Protein AF-A0A920QWG7-F1 (afdb_monomer)

Sequence (81 aa):
MEGMVGSLNVSVAAALILYEAQRQRREAGLYDVCRLPREEFEATLFEWAYPEVAKRCRKRGIGYPLLKDDGSLSENPLQVD

Secondary structure (DSSP, 8-state):
--SS-S---HHHHHHHHHHHHHHHHHHTTTTSS--S-HHHHHHHHHHHH-HHHHHHHHHHTPPPPPBPTTS-BSS-TT---

Structure (mmCIF, N/CA/C/O backbone):
data_AF-A0A920QWG7-F1
#
_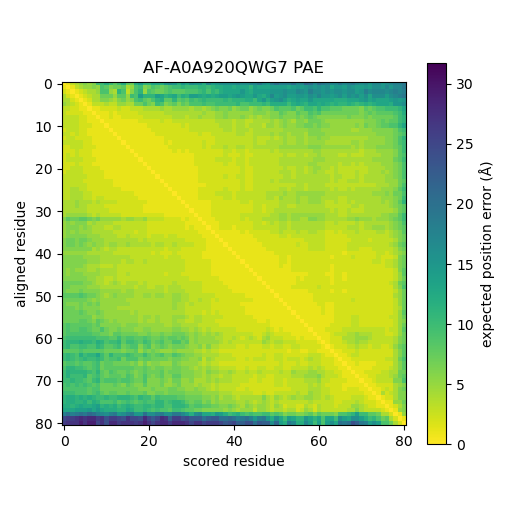entry.id   AF-A0A920QWG7-F1
#
loop_
_atom_site.group_PDB
_atom_site.id
_atom_site.type_symbol
_atom_site.label_atom_id
_atom_site.label_alt_id
_atom_site.label_comp_id
_atom_site.label_asym_id
_atom_site.label_entity_id
_atom_site.label_seq_id
_atom_site.pdbx_PDB_ins_code
_atom_site.Cartn_x
_atom_site.Cartn_y
_atom_site.Cartn_z
_atom_site.occupancy
_atom_site.B_iso_or_equiv
_atom_site.auth_seq_id
_atom_site.auth_comp_id
_atom_site.auth_asym_id
_atom_site.auth_atom_id
_atom_site.pdbx_PDB_model_num
ATOM 1 N N . MET A 1 1 ? 24.376 0.494 -19.508 1.00 81.50 1 MET A N 1
ATOM 2 C CA . MET A 1 1 ? 24.541 1.945 -19.266 1.00 81.50 1 MET A CA 1
ATOM 3 C C . MET A 1 1 ? 25.352 2.428 -20.432 1.00 81.50 1 MET A C 1
ATOM 5 O O . MET A 1 1 ? 26.477 1.979 -20.573 1.00 81.50 1 MET A O 1
ATOM 9 N N . GLU A 1 2 ? 24.773 3.277 -21.269 1.00 83.38 2 GLU A N 1
ATOM 10 C CA . GLU A 1 2 ? 25.361 3.598 -22.578 1.00 83.38 2 GLU A CA 1
ATOM 11 C C . GLU A 1 2 ? 26.171 4.908 -22.570 1.00 83.38 2 GLU A C 1
ATOM 13 O O . GLU A 1 2 ? 26.552 5.411 -23.619 1.00 83.38 2 GLU A O 1
ATOM 18 N N . GLY A 1 3 ? 26.412 5.497 -21.392 1.00 90.94 3 GLY A N 1
ATOM 19 C CA . GLY A 1 3 ? 27.124 6.768 -21.231 1.00 90.94 3 GLY A CA 1
ATOM 20 C C . GLY A 1 3 ? 28.358 6.659 -20.334 1.00 90.94 3 GLY A C 1
ATOM 21 O O . GLY A 1 3 ? 28.697 5.591 -19.839 1.00 90.94 3 GLY A O 1
ATOM 22 N N . MET A 1 4 ? 29.005 7.798 -20.075 1.00 89.69 4 MET A N 1
ATOM 23 C CA . MET A 1 4 ? 30.244 7.879 -19.279 1.00 89.69 4 MET A CA 1
ATOM 24 C C . MET A 1 4 ? 30.055 7.645 -17.767 1.00 89.69 4 MET A C 1
ATOM 26 O O . MET A 1 4 ? 31.030 7.622 -17.021 1.00 89.69 4 MET A O 1
ATOM 30 N N . VAL A 1 5 ? 28.814 7.516 -17.292 1.00 86.88 5 VAL A N 1
ATOM 31 C CA . VAL A 1 5 ? 28.504 7.371 -15.864 1.00 86.88 5 VAL A CA 1
ATOM 32 C C . VAL A 1 5 ? 28.430 5.886 -15.498 1.00 86.88 5 VAL A C 1
ATOM 34 O O . VAL A 1 5 ? 27.767 5.117 -16.186 1.00 86.88 5 VAL A O 1
ATOM 37 N N . GLY A 1 6 ? 29.091 5.488 -14.405 1.00 91.88 6 GLY A N 1
ATOM 38 C CA . GLY A 1 6 ? 29.147 4.091 -13.946 1.00 91.88 6 GLY A CA 1
ATOM 39 C C . GLY A 1 6 ? 28.006 3.652 -13.017 1.00 91.88 6 GLY A C 1
ATOM 40 O O . GLY A 1 6 ? 27.858 2.459 -12.757 1.00 91.88 6 GLY A O 1
ATOM 41 N N . SER A 1 7 ? 27.205 4.586 -12.495 1.00 93.94 7 SER A N 1
ATOM 42 C CA . SER A 1 7 ? 26.075 4.295 -11.604 1.00 93.94 7 SER A CA 1
ATOM 43 C C . SER A 1 7 ? 24.981 5.369 -11.669 1.00 93.94 7 SER A C 1
ATOM 45 O O . SER A 1 7 ? 25.218 6.511 -12.059 1.00 93.94 7 SER A O 1
ATOM 47 N N . LEU A 1 8 ? 23.759 4.998 -11.284 1.00 93.69 8 LEU A N 1
ATOM 48 C CA . LEU A 1 8 ? 22.663 5.941 -11.065 1.00 93.69 8 LEU A CA 1
ATOM 49 C C . LEU A 1 8 ? 22.606 6.316 -9.584 1.00 93.69 8 LEU A C 1
ATOM 51 O O . LEU A 1 8 ? 23.041 5.554 -8.718 1.00 93.69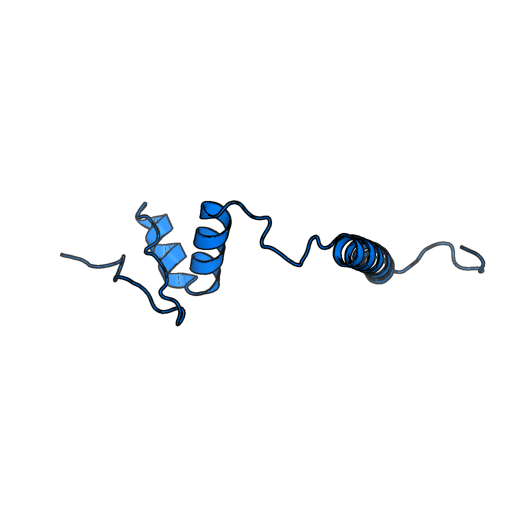 8 LEU A O 1
ATOM 55 N N . ASN A 1 9 ? 21.992 7.460 -9.281 1.00 96.62 9 ASN A N 1
ATOM 56 C CA . ASN A 1 9 ? 21.569 7.749 -7.917 1.00 96.62 9 ASN A CA 1
ATOM 57 C C . ASN A 1 9 ? 20.639 6.626 -7.418 1.00 96.62 9 ASN A C 1
ATOM 59 O O . ASN A 1 9 ? 19.745 6.188 -8.144 1.00 96.62 9 ASN A O 1
ATOM 63 N N . VAL A 1 10 ? 20.844 6.172 -6.179 1.00 97.44 10 VAL A N 1
ATOM 64 C CA . VAL A 1 10 ? 20.129 5.011 -5.631 1.00 97.44 10 VAL A CA 1
ATOM 65 C C . VAL A 1 10 ? 18.608 5.187 -5.628 1.00 97.44 10 VAL A C 1
ATOM 67 O O . VAL A 1 10 ? 17.895 4.237 -5.942 1.00 97.44 10 VAL A O 1
ATOM 70 N N . SER A 1 11 ? 18.092 6.392 -5.355 1.00 98.19 11 SER A N 1
ATOM 71 C CA . SER A 1 11 ? 16.645 6.634 -5.375 1.00 98.19 11 SER A CA 1
ATOM 72 C C . SER A 1 11 ? 16.090 6.621 -6.798 1.00 98.19 11 SER A C 1
ATOM 74 O O . SER A 1 11 ? 14.993 6.116 -7.018 1.00 98.19 11 SER A O 1
ATOM 76 N N . VAL A 1 12 ? 16.869 7.091 -7.778 1.00 97.75 12 VAL A N 1
ATOM 77 C CA . VAL A 1 12 ? 16.506 7.045 -9.202 1.00 97.75 12 VAL A CA 1
ATOM 78 C C . VAL A 1 12 ? 16.484 5.603 -9.701 1.00 97.75 12 VAL A C 1
ATOM 80 O O . VAL A 1 12 ? 15.521 5.196 -10.344 1.00 97.75 12 VAL A O 1
ATOM 83 N N . ALA A 1 13 ? 17.504 4.809 -9.366 1.00 97.75 13 ALA A N 1
ATOM 84 C CA . ALA A 1 13 ? 17.540 3.390 -9.708 1.00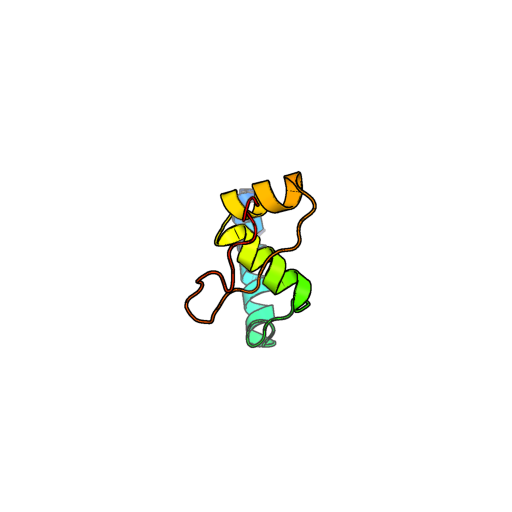 97.75 13 ALA A CA 1
ATOM 85 C C . ALA A 1 13 ? 16.345 2.638 -9.097 1.00 97.75 13 ALA A C 1
ATOM 87 O O . ALA A 1 13 ? 15.654 1.907 -9.805 1.00 97.75 13 ALA A O 1
ATOM 88 N N . ALA A 1 14 ? 16.059 2.865 -7.809 1.00 98.44 14 ALA A N 1
ATOM 89 C CA . ALA A 1 14 ? 14.919 2.258 -7.128 1.00 98.44 14 ALA A CA 1
ATOM 90 C C . ALA A 1 14 ? 13.584 2.674 -7.761 1.00 98.44 14 ALA A C 1
ATOM 92 O O . ALA A 1 14 ? 12.743 1.816 -8.021 1.00 98.44 14 ALA A O 1
ATOM 93 N N . ALA A 1 15 ? 13.401 3.964 -8.062 1.00 98.50 15 ALA A N 1
ATOM 94 C CA . ALA A 1 15 ? 12.197 4.460 -8.717 1.00 98.50 15 ALA A CA 1
ATOM 95 C C . ALA A 1 15 ? 11.988 3.788 -10.080 1.00 98.50 15 ALA A C 1
ATOM 97 O O . ALA A 1 15 ? 10.916 3.243 -10.318 1.00 98.50 15 ALA A O 1
ATOM 98 N N . LEU A 1 16 ? 13.008 3.755 -10.946 1.00 98.06 16 LEU A N 1
ATOM 99 C CA . LEU A 1 16 ? 12.910 3.131 -12.271 1.00 98.06 16 LEU A CA 1
ATOM 100 C C . LEU A 1 16 ? 12.492 1.657 -12.185 1.00 98.06 16 LEU A C 1
ATOM 102 O O . LEU A 1 16 ? 11.579 1.233 -12.892 1.00 98.06 16 LEU A O 1
ATOM 106 N N . ILE A 1 17 ? 13.117 0.893 -11.284 1.00 98.56 17 ILE A N 1
ATOM 107 C CA . ILE A 1 17 ? 12.799 -0.527 -11.081 1.00 98.56 17 ILE A CA 1
ATOM 108 C C . ILE A 1 17 ? 11.360 -0.696 -10.570 1.00 98.56 17 ILE A C 1
ATOM 110 O O . ILE A 1 17 ? 10.612 -1.527 -11.087 1.00 98.56 17 ILE A O 1
ATOM 114 N N . LEU A 1 18 ? 10.951 0.092 -9.571 1.00 98.75 18 LEU A N 1
ATOM 115 C CA . LEU A 1 18 ? 9.618 -0.010 -8.974 1.00 98.75 18 LEU A CA 1
ATOM 116 C C . LEU A 1 18 ? 8.506 0.436 -9.932 1.00 98.75 18 LEU A C 1
ATOM 118 O O . LEU A 1 18 ? 7.445 -0.185 -9.935 1.00 98.75 18 LEU A O 1
ATOM 122 N N . TYR A 1 19 ? 8.735 1.455 -10.763 1.00 98.62 19 TYR A N 1
ATOM 123 C CA . TYR A 1 19 ? 7.762 1.899 -11.765 1.00 98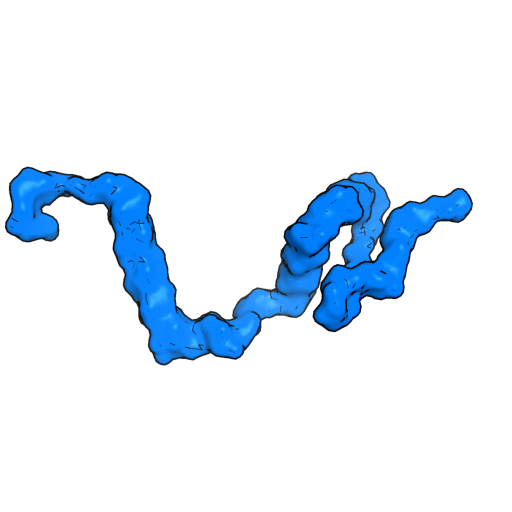.62 19 TYR A CA 1
ATOM 124 C C . TYR A 1 19 ? 7.565 0.869 -12.878 1.00 98.62 19 TYR A C 1
ATOM 126 O O . TYR A 1 19 ? 6.428 0.624 -13.278 1.00 98.62 19 TYR A O 1
ATOM 134 N N . GLU A 1 20 ? 8.628 0.211 -13.343 1.00 98.75 20 GLU A N 1
ATOM 135 C CA . GLU A 1 20 ? 8.479 -0.861 -14.332 1.00 98.75 20 GLU A CA 1
ATOM 136 C C . GLU A 1 20 ? 7.759 -2.077 -13.731 1.00 98.75 20 GLU A C 1
ATOM 138 O O . GLU A 1 20 ? 6.836 -2.619 -14.341 1.00 98.75 20 GLU A O 1
ATOM 143 N N . ALA A 1 21 ? 8.083 -2.452 -12.488 1.00 98.75 21 ALA A N 1
ATOM 144 C CA . ALA A 1 21 ? 7.335 -3.486 -11.776 1.00 98.75 21 ALA A CA 1
ATOM 145 C C . ALA A 1 21 ? 5.854 -3.101 -11.607 1.00 98.75 21 ALA A C 1
ATOM 147 O O . ALA A 1 21 ? 4.971 -3.932 -11.810 1.00 98.75 21 ALA A O 1
ATOM 148 N N . GLN A 1 22 ? 5.555 -1.843 -11.271 1.00 98.69 22 GLN A N 1
ATOM 149 C CA . GLN A 1 22 ? 4.184 -1.342 -11.186 1.00 98.69 22 GLN A CA 1
ATOM 150 C C . GLN A 1 22 ? 3.463 -1.446 -12.538 1.00 98.69 22 GLN A C 1
ATOM 152 O O . GLN A 1 22 ? 2.320 -1.907 -12.569 1.00 98.69 22 GLN A O 1
ATOM 157 N N . ARG A 1 23 ? 4.111 -1.054 -13.645 1.00 98.75 23 ARG A N 1
ATOM 158 C CA . ARG A 1 23 ? 3.547 -1.146 -15.002 1.00 98.75 23 ARG A CA 1
ATOM 159 C C . ARG A 1 23 ? 3.164 -2.586 -15.337 1.00 98.75 23 ARG A C 1
ATOM 161 O O . ARG A 1 23 ? 2.007 -2.837 -15.660 1.00 98.75 23 ARG A O 1
ATOM 168 N N . GLN A 1 24 ? 4.090 -3.530 -15.157 1.00 98.81 24 GLN A N 1
ATOM 169 C CA . GLN A 1 24 ? 3.851 -4.958 -15.403 1.00 98.81 24 GLN A CA 1
ATOM 170 C C . GLN A 1 24 ? 2.710 -5.509 -14.538 1.00 98.81 24 GLN A C 1
ATOM 172 O O . GLN A 1 24 ? 1.838 -6.226 -15.023 1.00 98.81 24 GLN A O 1
ATOM 177 N N . ARG A 1 25 ? 2.673 -5.146 -13.248 1.00 98.62 25 ARG A N 1
ATOM 178 C CA . ARG A 1 25 ? 1.603 -5.569 -12.331 1.00 98.62 25 ARG A CA 1
ATOM 179 C C . ARG A 1 25 ? 0.241 -5.005 -12.725 1.00 98.62 25 ARG A C 1
ATOM 181 O O . ARG A 1 25 ? -0.755 -5.703 -12.569 1.00 98.62 25 ARG A O 1
ATOM 188 N N . ARG A 1 26 ? 0.193 -3.765 -13.219 1.00 98.44 26 ARG A N 1
ATOM 189 C CA . ARG A 1 26 ? -1.037 -3.142 -13.722 1.00 98.44 26 ARG A CA 1
ATOM 190 C C . ARG A 1 26 ? -1.525 -3.824 -14.996 1.00 98.44 26 ARG A C 1
ATOM 192 O O . ARG A 1 26 ? -2.701 -4.138 -15.074 1.00 98.44 26 ARG A O 1
ATOM 199 N N . GLU A 1 27 ? -0.637 -4.099 -15.948 1.00 98.56 27 GLU A N 1
ATOM 200 C CA . GLU A 1 27 ? -0.983 -4.824 -17.182 1.00 98.56 27 GLU A CA 1
ATOM 201 C C . GLU A 1 27 ? -1.484 -6.248 -16.901 1.00 98.56 27 GLU A C 1
ATOM 203 O O . GLU A 1 27 ? -2.368 -6.740 -17.593 1.00 98.56 27 GLU A O 1
ATOM 208 N N . ALA A 1 28 ? -0.978 -6.884 -15.843 1.00 98.50 28 ALA A N 1
ATOM 209 C CA . ALA A 1 28 ? -1.449 -8.182 -15.367 1.00 98.50 28 ALA A CA 1
ATOM 210 C C . ALA A 1 28 ? -2.703 -8.116 -14.462 1.00 98.50 28 ALA A C 1
ATOM 212 O O . ALA A 1 28 ? -3.078 -9.136 -13.885 1.00 98.50 28 ALA A O 1
ATOM 213 N N . GLY A 1 29 ? -3.319 -6.941 -14.274 1.00 98.25 29 GLY A N 1
ATOM 214 C CA . GLY A 1 29 ? -4.524 -6.764 -13.450 1.00 98.25 29 GLY A CA 1
ATOM 215 C C . GLY A 1 29 ? -4.317 -6.971 -11.943 1.00 98.25 29 GLY A C 1
ATOM 216 O O . GLY A 1 29 ? -5.269 -7.103 -11.178 1.00 98.25 29 GLY A O 1
ATOM 217 N N . LEU A 1 30 ? -3.070 -6.988 -11.455 1.00 98.38 30 LEU A N 1
ATOM 218 C CA . LEU A 1 30 ? -2.774 -7.286 -10.044 1.00 98.38 30 LEU A CA 1
ATOM 219 C C . LEU A 1 30 ? -3.170 -6.167 -9.067 1.00 98.38 30 LEU A C 1
ATOM 221 O O . LEU A 1 30 ? -3.009 -6.349 -7.859 1.00 98.38 30 LEU A O 1
ATOM 225 N N . TYR A 1 31 ? -3.637 -5.026 -9.575 1.00 97.69 31 TYR A N 1
ATOM 226 C CA . TYR A 1 31 ? -4.195 -3.924 -8.787 1.00 97.69 31 TYR A CA 1
ATOM 227 C C . TYR A 1 31 ? -5.726 -3.846 -8.858 1.00 97.69 31 TYR A C 1
ATOM 229 O O . TYR A 1 31 ? -6.305 -3.032 -8.145 1.00 97.69 31 TYR A O 1
ATOM 237 N N . ASP A 1 32 ? -6.377 -4.671 -9.682 1.00 97.94 32 ASP A N 1
ATOM 238 C CA . ASP A 1 32 ? -7.827 -4.592 -9.903 1.00 97.94 32 ASP A CA 1
ATOM 239 C C . ASP A 1 32 ? -8.619 -5.121 -8.700 1.00 97.94 32 ASP A C 1
ATOM 241 O O . ASP A 1 32 ? -9.753 -4.714 -8.457 1.00 97.94 32 ASP A O 1
ATOM 245 N N . VAL A 1 33 ? -8.006 -6.015 -7.918 1.00 96.94 33 VAL A N 1
ATOM 246 C CA . VAL A 1 33 ? -8.578 -6.586 -6.696 1.00 96.94 33 VAL A CA 1
ATOM 247 C C . VAL A 1 33 ? -7.575 -6.532 -5.550 1.00 96.94 33 VAL A C 1
ATOM 249 O O . VAL A 1 33 ? -6.362 -6.624 -5.755 1.00 96.94 33 VAL A O 1
ATOM 252 N N . CYS A 1 34 ? -8.076 -6.409 -4.317 1.00 96.12 34 CYS A N 1
ATOM 253 C CA . CYS A 1 34 ? -7.234 -6.529 -3.131 1.00 96.12 34 CYS A CA 1
ATOM 254 C C . CYS A 1 34 ? -6.624 -7.936 -3.071 1.00 96.12 34 CYS A C 1
ATOM 256 O O . CYS A 1 34 ? -7.325 -8.937 -3.200 1.00 96.12 34 CYS A O 1
ATOM 258 N N . ARG A 1 35 ? -5.305 -7.999 -2.875 1.00 96.69 35 ARG A N 1
ATOM 259 C CA . ARG A 1 35 ? -4.537 -9.252 -2.804 1.00 96.69 35 ARG A CA 1
ATOM 260 C C . ARG A 1 35 ? -4.047 -9.583 -1.395 1.00 96.69 35 ARG A C 1
ATOM 262 O O . ARG A 1 35 ? -3.316 -10.555 -1.230 1.00 96.69 35 ARG A O 1
ATOM 269 N N . LEU A 1 36 ? -4.406 -8.765 -0.409 1.00 97.19 36 LEU A N 1
ATOM 270 C CA . LEU A 1 36 ? -4.119 -9.039 0.994 1.00 97.19 36 LEU A CA 1
ATOM 271 C C . LEU A 1 36 ? -5.186 -9.989 1.556 1.00 97.19 36 LEU A C 1
ATOM 273 O O . LEU A 1 36 ? -6.360 -9.857 1.194 1.00 97.19 36 LEU A O 1
ATOM 277 N N . PRO A 1 37 ? -4.819 -10.918 2.455 1.00 97.69 37 PRO A N 1
ATOM 278 C CA . PRO A 1 37 ? -5.786 -11.602 3.301 1.00 97.69 37 PRO A CA 1
ATOM 279 C C . PRO A 1 37 ? -6.695 -10.586 3.998 1.00 97.69 37 PRO A C 1
ATOM 281 O O . PRO A 1 37 ? -6.240 -9.521 4.420 1.00 97.69 37 PRO A O 1
ATOM 284 N N . ARG A 1 38 ? -7.985 -10.909 4.132 1.00 94.75 38 ARG A N 1
ATOM 285 C CA . ARG A 1 38 ? -8.975 -9.969 4.676 1.00 94.75 38 ARG A CA 1
ATOM 286 C C . ARG A 1 38 ? -8.603 -9.473 6.076 1.00 94.75 38 ARG A C 1
ATOM 288 O O . ARG A 1 38 ? -8.692 -8.277 6.319 1.00 94.75 38 ARG A O 1
ATOM 295 N N . GLU A 1 39 ? -8.135 -10.371 6.938 1.00 94.56 39 GLU A N 1
ATOM 296 C CA . GLU A 1 39 ? -7.695 -10.057 8.302 1.00 94.56 39 GLU A CA 1
ATOM 297 C C . GLU A 1 39 ? -6.512 -9.074 8.318 1.00 94.56 39 GLU A C 1
ATOM 299 O O . GLU A 1 39 ? -6.538 -8.087 9.048 1.00 94.56 39 GLU A O 1
ATOM 304 N N . GLU A 1 40 ? -5.505 -9.284 7.460 1.00 96.31 40 GLU A N 1
ATOM 305 C CA . GLU A 1 40 ? -4.353 -8.378 7.342 1.00 96.31 40 GLU A CA 1
ATOM 306 C C . GLU A 1 40 ? -4.784 -7.000 6.825 1.00 96.31 40 GLU A C 1
ATOM 308 O O . GLU A 1 40 ? -4.344 -5.971 7.344 1.00 96.31 40 GLU A O 1
ATOM 313 N N . PHE A 1 41 ? -5.677 -6.973 5.831 1.00 95.69 41 PHE A N 1
ATOM 314 C CA . PHE A 1 41 ? -6.234 -5.734 5.298 1.00 95.69 41 PHE A CA 1
ATOM 315 C C . PHE A 1 41 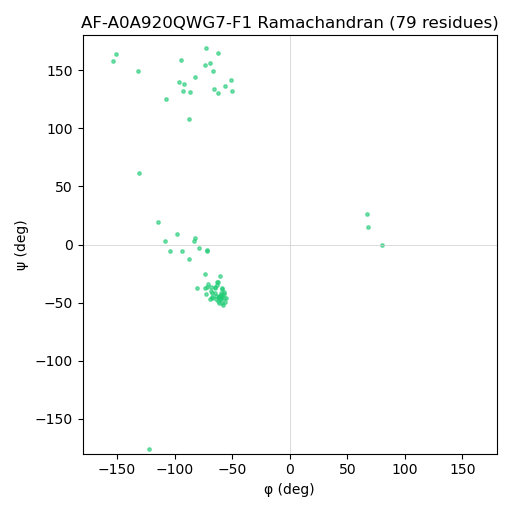? -7.006 -4.955 6.368 1.00 95.69 41 PHE A C 1
ATOM 317 O O . PHE A 1 41 ? -6.760 -3.764 6.542 1.00 95.69 41 PHE A O 1
ATOM 324 N N . GLU A 1 42 ? -7.919 -5.608 7.092 1.00 94.75 42 GLU A N 1
ATOM 325 C CA . GLU A 1 42 ? -8.733 -4.975 8.136 1.00 94.75 42 GLU A CA 1
ATOM 326 C C . GLU A 1 42 ? -7.876 -4.471 9.297 1.00 94.75 42 GLU A C 1
ATOM 328 O O . GLU A 1 42 ? -8.045 -3.329 9.728 1.00 94.75 42 GLU A O 1
ATOM 333 N N . ALA A 1 43 ? -6.915 -5.276 9.759 1.00 95.12 43 ALA A N 1
ATOM 334 C CA . ALA A 1 43 ? -6.004 -4.871 10.820 1.00 95.12 43 ALA A CA 1
ATOM 335 C C . ALA A 1 43 ? -5.153 -3.668 10.395 1.00 95.12 43 ALA A C 1
ATOM 337 O O . ALA A 1 43 ? -5.099 -2.669 11.110 1.00 95.12 43 ALA A O 1
ATOM 338 N N . THR A 1 44 ? -4.549 -3.713 9.203 1.00 95.94 44 THR A N 1
ATOM 339 C CA . THR A 1 44 ? -3.744 -2.599 8.672 1.00 95.94 44 THR A CA 1
ATOM 340 C C . THR A 1 44 ? -4.580 -1.333 8.502 1.00 95.94 44 THR A C 1
ATOM 342 O O . THR A 1 44 ? -4.155 -0.251 8.907 1.00 95.94 44 THR A O 1
ATOM 345 N N . LEU A 1 45 ? -5.789 -1.461 7.944 1.00 95.94 45 LEU A N 1
ATOM 346 C CA . LEU A 1 45 ? -6.710 -0.343 7.761 1.00 95.94 45 LEU A CA 1
ATOM 347 C C . LEU A 1 45 ? -7.069 0.302 9.105 1.00 95.94 45 LEU A C 1
ATOM 349 O O . LEU A 1 45 ? -7.010 1.526 9.226 1.00 95.94 45 LEU A O 1
ATOM 353 N N . PHE A 1 46 ? -7.383 -0.506 10.120 1.00 96.62 46 PHE A N 1
ATOM 354 C CA . PHE A 1 46 ? -7.665 -0.022 11.469 1.00 96.62 46 PHE A CA 1
ATOM 355 C C . PHE A 1 46 ? -6.467 0.715 12.078 1.00 96.62 46 PHE A C 1
ATOM 357 O O . PHE A 1 46 ? -6.615 1.817 12.608 1.00 96.62 46 PHE A O 1
ATOM 364 N N . GLU A 1 47 ? -5.268 0.139 11.975 1.00 96.62 47 GLU A N 1
ATOM 365 C CA . GLU A 1 47 ? -4.046 0.736 12.519 1.00 96.62 47 GLU A CA 1
ATOM 366 C C . GLU A 1 47 ? -3.686 2.071 11.867 1.00 96.62 47 GLU A C 1
ATOM 368 O O . GLU A 1 47 ? -3.174 2.964 12.545 1.00 96.62 47 GLU A O 1
ATOM 373 N N . TRP A 1 48 ? -3.955 2.224 10.571 1.00 96.25 48 TRP A N 1
ATOM 374 C CA . TRP A 1 48 ? -3.681 3.462 9.844 1.00 96.25 48 TRP A CA 1
ATOM 375 C C . TRP A 1 48 ? -4.759 4.522 10.066 1.00 96.25 48 TRP A C 1
ATOM 377 O O . TRP A 1 48 ? -4.427 5.701 10.187 1.00 96.25 48 TRP A O 1
ATOM 387 N N . ALA A 1 49 ? -6.031 4.123 10.153 1.00 95.94 49 ALA A N 1
ATOM 388 C CA . ALA A 1 49 ? -7.142 5.040 10.397 1.00 95.94 49 ALA A CA 1
ATOM 389 C C . ALA A 1 49 ? -7.184 5.538 11.854 1.00 95.94 49 ALA A C 1
ATOM 391 O O . ALA A 1 49 ? -7.465 6.712 1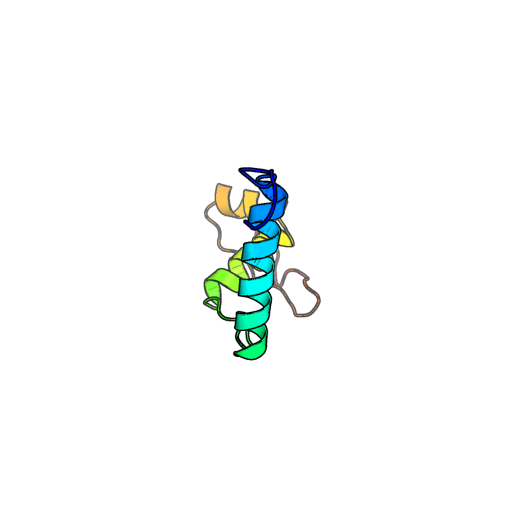2.101 1.00 95.94 49 ALA A O 1
ATOM 392 N N . TYR A 1 50 ? -6.866 4.669 12.822 1.00 96.50 50 TYR A N 1
ATOM 393 C CA . TYR A 1 50 ? -6.951 4.949 14.259 1.00 96.50 50 TYR A CA 1
ATOM 394 C C . TYR A 1 50 ? -5.673 4.556 15.026 1.00 96.50 50 TYR A C 1
ATOM 396 O O . TYR A 1 50 ? -5.733 3.753 15.966 1.00 96.50 50 TYR A O 1
ATOM 404 N N . PRO A 1 51 ? -4.507 5.153 14.716 1.00 96.75 51 PRO A N 1
ATOM 405 C CA . PRO A 1 51 ? -3.214 4.724 15.261 1.00 96.75 51 PRO A CA 1
ATOM 406 C C . PRO A 1 51 ? -3.144 4.774 16.795 1.00 96.75 51 PRO A C 1
ATOM 408 O O . PRO A 1 51 ? -2.591 3.873 17.432 1.00 96.75 51 PRO A O 1
ATOM 411 N N . GLU A 1 52 ? -3.751 5.789 17.417 1.00 96.25 52 GLU A N 1
ATOM 412 C CA . GLU A 1 52 ? -3.778 5.925 18.879 1.00 96.25 52 GLU A CA 1
ATOM 413 C C . GLU A 1 52 ? -4.692 4.895 19.557 1.00 96.25 52 GLU A C 1
ATOM 415 O O . GLU A 1 52 ? -4.356 4.379 20.627 1.00 96.25 52 GLU A O 1
ATOM 420 N N . VAL A 1 53 ? -5.829 4.557 18.938 1.00 95.50 53 VAL A N 1
ATOM 421 C CA . VAL A 1 53 ? -6.735 3.516 19.453 1.00 95.50 53 VAL A CA 1
ATOM 422 C C . VAL A 1 53 ? -6.067 2.154 19.306 1.00 95.50 53 VAL A C 1
ATOM 424 O O . VAL A 1 53 ? -5.973 1.427 20.293 1.00 95.50 53 VAL A O 1
ATOM 427 N N . ALA A 1 54 ? -5.491 1.856 18.138 1.00 96.25 54 ALA A N 1
ATOM 428 C CA . ALA A 1 54 ? -4.742 0.628 17.886 1.00 96.25 54 ALA A CA 1
ATOM 429 C C . ALA A 1 54 ? -3.599 0.426 18.886 1.00 96.25 54 ALA A C 1
ATOM 431 O O . ALA A 1 54 ? -3.467 -0.641 19.486 1.00 96.25 54 ALA A O 1
ATOM 432 N N . LYS A 1 55 ? -2.811 1.474 19.162 1.00 96.94 55 LYS A N 1
ATOM 433 C CA . LYS A 1 55 ? -1.748 1.428 20.176 1.00 96.94 55 LYS A CA 1
ATOM 434 C C . LYS A 1 55 ? -2.280 1.043 21.560 1.00 96.94 55 LYS A C 1
ATOM 436 O O . LYS A 1 55 ? -1.632 0.270 22.269 1.00 96.94 55 LYS A O 1
ATOM 441 N N . ARG A 1 56 ? -3.446 1.562 21.956 1.00 96.19 56 ARG A N 1
ATOM 442 C CA . ARG A 1 56 ? -4.089 1.232 23.240 1.00 96.19 56 ARG A CA 1
ATOM 443 C C . ARG A 1 56 ? -4.670 -0.181 23.244 1.00 96.19 56 ARG A C 1
ATOM 445 O O . ARG A 1 56 ? -4.456 -0.886 24.227 1.00 96.19 56 ARG A O 1
ATOM 452 N N . CYS A 1 57 ? -5.324 -0.607 22.164 1.00 94.88 57 CYS A N 1
ATOM 453 C CA . CYS A 1 57 ? -5.812 -1.976 21.986 1.00 94.88 57 CYS A CA 1
ATOM 454 C C . CYS A 1 57 ? -4.665 -2.987 22.120 1.00 94.88 57 CYS A C 1
ATOM 456 O O . CYS A 1 57 ? -4.738 -3.867 22.974 1.00 94.88 57 CYS A O 1
ATOM 458 N N . ARG A 1 58 ? -3.539 -2.775 21.417 1.00 95.06 58 ARG A N 1
ATOM 459 C CA . ARG A 1 58 ? -2.328 -3.610 21.548 1.00 95.06 58 ARG A CA 1
ATOM 460 C C . ARG A 1 58 ? -1.776 -3.630 22.969 1.00 95.06 58 ARG A C 1
ATOM 462 O O . ARG A 1 58 ? -1.430 -4.691 23.473 1.00 95.06 58 ARG A O 1
ATOM 469 N N . LYS A 1 59 ? -1.724 -2.474 23.644 1.00 96.25 59 LYS A N 1
ATOM 470 C CA . LYS A 1 59 ? -1.250 -2.391 25.037 1.00 96.25 59 LYS A CA 1
ATOM 471 C C . LYS A 1 59 ? -2.144 -3.176 26.007 1.00 96.25 59 LYS A C 1
ATOM 473 O O . LYS A 1 59 ? -1.639 -3.680 27.004 1.00 96.25 59 LYS A O 1
ATOM 478 N N . ARG A 1 60 ? -3.452 -3.251 25.742 1.00 94.31 60 ARG A N 1
ATOM 479 C CA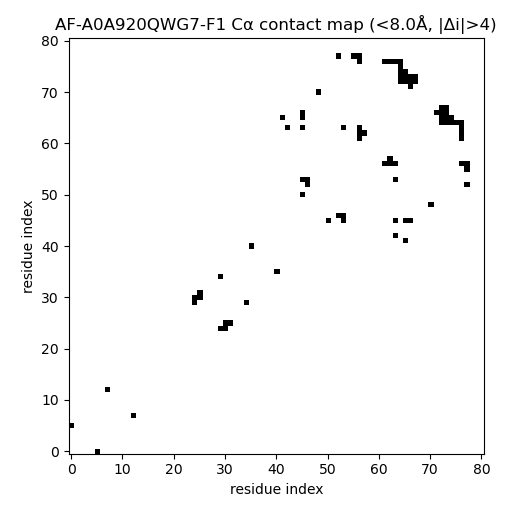 . ARG A 1 60 ? -4.435 -3.967 26.575 1.00 94.31 60 ARG A CA 1
ATOM 480 C C . ARG A 1 60 ? -4.691 -5.411 26.116 1.00 94.31 60 ARG A C 1
ATOM 482 O O . ARG A 1 60 ? -5.410 -6.117 26.809 1.00 94.31 60 ARG A O 1
ATOM 489 N N . GLY A 1 61 ? -4.127 -5.844 24.984 1.00 93.44 61 GLY A N 1
ATOM 490 C CA . GLY A 1 61 ? -4.391 -7.162 24.394 1.00 93.44 61 GLY A CA 1
ATOM 491 C C . GLY A 1 61 ? -5.823 -7.332 23.872 1.00 93.44 61 GLY A C 1
ATOM 492 O O . GLY A 1 61 ? -6.331 -8.447 23.850 1.00 93.44 61 GLY A O 1
ATOM 493 N N . ILE A 1 62 ? -6.487 -6.233 23.498 1.00 92.81 62 ILE A N 1
ATOM 494 C CA . ILE A 1 62 ? -7.870 -6.226 23.000 1.00 92.81 62 ILE A CA 1
ATOM 495 C C . ILE A 1 62 ? -7.839 -6.244 21.468 1.00 92.81 62 ILE A C 1
ATOM 497 O O . ILE A 1 62 ? -7.005 -5.564 20.863 1.00 92.81 62 ILE A O 1
ATOM 501 N N . GLY A 1 63 ? -8.748 -7.004 20.852 1.00 91.94 63 GLY A N 1
ATOM 502 C CA . GLY A 1 63 ? -8.932 -7.028 19.400 1.00 91.94 63 GLY A CA 1
ATOM 503 C C . GLY A 1 63 ? -9.357 -5.674 18.821 1.00 91.94 63 GLY A C 1
ATOM 504 O O . GLY A 1 63 ? -9.772 -4.763 19.544 1.00 91.94 63 GLY A O 1
ATOM 505 N N . TYR A 1 64 ? -9.234 -5.531 17.504 1.00 94.81 64 TYR A N 1
ATOM 506 C CA . TYR A 1 64 ? -9.690 -4.332 16.808 1.00 94.81 64 TYR A CA 1
ATOM 507 C C . TYR A 1 64 ? -11.171 -4.470 16.444 1.00 94.81 64 TYR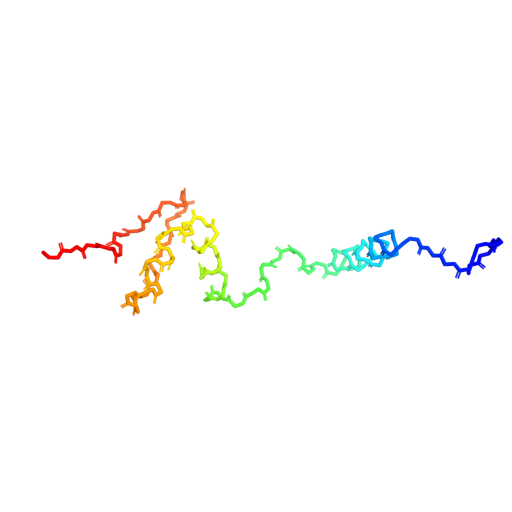 A C 1
ATOM 509 O O . TYR A 1 64 ? -11.559 -5.503 15.897 1.00 94.81 64 TYR A O 1
ATOM 517 N N . PRO A 1 65 ? -12.001 -3.456 16.734 1.00 92.88 65 PRO A N 1
ATOM 518 C CA . PRO A 1 65 ? -13.374 -3.439 16.267 1.00 92.88 65 PRO A CA 1
ATOM 519 C C . PRO A 1 65 ? -13.395 -3.245 14.749 1.00 92.88 65 PRO A C 1
ATOM 521 O O . PRO A 1 65 ? -12.469 -2.678 14.160 1.00 92.88 65 PRO A O 1
ATOM 524 N N . LEU A 1 66 ? -14.480 -3.681 14.118 1.00 92.25 66 LEU A N 1
ATOM 525 C CA . LEU A 1 66 ? -14.678 -3.457 12.692 1.00 92.25 66 LEU A CA 1
ATOM 526 C C . LEU A 1 66 ? -14.861 -1.960 12.401 1.00 92.25 66 LEU A C 1
ATOM 528 O O . LEU A 1 66 ? -15.393 -1.192 13.208 1.00 92.25 66 LEU A O 1
ATOM 532 N N . LEU A 1 67 ? -14.433 -1.548 11.212 1.00 94.31 67 LEU A N 1
ATOM 533 C CA . LEU A 1 67 ? -14.764 -0.232 10.677 1.00 94.31 67 LEU A CA 1
ATOM 534 C C . LEU A 1 67 ? -16.038 -0.335 9.844 1.00 94.31 67 LEU A C 1
ATOM 536 O O . LEU A 1 67 ? -16.214 -1.286 9.081 1.00 94.31 67 LEU A O 1
ATOM 540 N N . LYS A 1 68 ? -16.922 0.649 9.994 1.00 94.31 68 LYS A N 1
ATOM 541 C CA . LYS A 1 68 ? -18.071 0.834 9.105 1.00 94.31 68 LYS A CA 1
ATOM 542 C C . LYS A 1 68 ? -17.600 1.366 7.748 1.00 94.31 68 LYS A C 1
ATOM 544 O O . LYS A 1 68 ? -16.463 1.813 7.606 1.00 94.31 68 LYS A O 1
ATOM 549 N N . ASP A 1 69 ? -18.499 1.373 6.769 1.00 92.12 69 ASP A N 1
ATOM 550 C CA . ASP A 1 69 ? -18.200 1.822 5.401 1.00 92.12 69 ASP A CA 1
ATOM 551 C C . ASP A 1 69 ? -17.747 3.291 5.319 1.00 92.12 69 ASP A C 1
ATOM 553 O O . ASP A 1 69 ? -16.993 3.659 4.422 1.00 92.12 69 ASP A O 1
ATOM 557 N N . ASP A 1 70 ? -18.166 4.132 6.270 1.00 93.75 70 ASP A N 1
ATOM 558 C CA . ASP A 1 70 ? -17.731 5.531 6.393 1.00 93.75 70 ASP A CA 1
ATOM 559 C C . ASP A 1 70 ? -16.388 5.693 7.133 1.00 93.75 70 ASP A C 1
ATOM 561 O O . ASP A 1 70 ? -15.930 6.811 7.369 1.00 93.75 70 ASP A O 1
ATOM 565 N N . GLY A 1 71 ? -15.758 4.579 7.513 1.00 91.62 71 GLY A N 1
ATOM 566 C CA . GLY A 1 71 ? -14.524 4.534 8.285 1.00 91.62 71 GLY A CA 1
ATOM 567 C C . GLY A 1 71 ? -14.714 4.738 9.785 1.00 91.62 71 GLY A C 1
ATOM 568 O O . GLY A 1 71 ? -13.722 4.693 10.503 1.00 91.62 71 GLY A O 1
ATOM 569 N N . SER A 1 72 ? -15.939 4.938 10.285 1.00 94.81 72 SER A N 1
ATOM 570 C CA . SER A 1 72 ? -16.194 5.082 11.721 1.00 94.81 72 SER A CA 1
ATOM 571 C C . SER A 1 72 ? -16.090 3.749 12.470 1.00 94.81 72 SER A C 1
ATOM 573 O O . SER A 1 72 ? -16.290 2.670 11.911 1.00 94.81 72 SER A O 1
ATOM 575 N N . LEU A 1 73 ? -15.789 3.818 13.769 1.00 93.50 73 LEU A N 1
ATOM 576 C CA . LEU A 1 73 ? -15.728 2.638 14.633 1.00 93.50 73 LEU A CA 1
ATOM 577 C C . LEU A 1 73 ? -17.117 1.990 14.781 1.00 93.50 73 LEU A C 1
ATOM 579 O O . LEU A 1 73 ? -18.103 2.681 15.065 1.00 93.50 73 LEU A O 1
ATOM 583 N N . SER A 1 74 ? -17.202 0.662 14.643 1.00 92.69 74 SER A N 1
ATOM 584 C CA . SER A 1 74 ? -18.438 -0.087 14.920 1.00 92.69 74 SER A CA 1
ATOM 585 C C . SER A 1 74 ? -18.839 -0.012 16.394 1.00 92.69 74 SER A C 1
ATOM 587 O O . SER A 1 74 ? -20.023 0.089 16.709 1.00 92.69 74 SER A O 1
ATOM 589 N N . GLU A 1 75 ? -17.847 -0.015 17.280 1.00 92.06 75 GLU A N 1
ATOM 590 C CA . GLU A 1 75 ? -17.984 0.015 18.733 1.00 92.06 75 GLU A CA 1
ATOM 591 C C . GLU A 1 75 ? -16.766 0.696 19.371 1.00 92.06 75 GLU A C 1
ATOM 593 O O . GLU A 1 75 ? -15.731 0.874 18.728 1.00 92.06 75 GLU A O 1
ATOM 598 N N . ASN A 1 76 ? -16.878 1.101 20.638 1.00 90.56 76 ASN A N 1
ATOM 599 C CA . ASN A 1 76 ? -15.752 1.672 21.373 1.00 90.56 76 ASN A CA 1
ATOM 600 C C . ASN A 1 76 ? -14.938 0.547 22.046 1.00 90.56 76 ASN A C 1
ATOM 602 O O . ASN A 1 76 ? -15.384 0.026 23.069 1.00 90.56 76 ASN A O 1
ATOM 606 N N . PRO A 1 77 ? -13.722 0.224 21.565 1.00 87.50 77 PRO A N 1
ATOM 607 C CA . PRO A 1 77 ? -12.940 -0.902 22.082 1.00 87.50 77 PRO A CA 1
ATOM 608 C C . PRO A 1 77 ? -12.231 -0.587 23.407 1.00 87.50 77 PRO A C 1
ATOM 610 O O . PRO A 1 77 ? -11.533 -1.427 23.970 1.00 87.50 77 PRO A O 1
ATOM 613 N N . LEU A 1 78 ? -12.346 0.653 23.890 1.00 87.94 78 LEU A N 1
ATOM 614 C CA . LEU A 1 78 ? -11.696 1.134 25.104 1.00 87.94 78 LEU A CA 1
ATOM 615 C C . LEU A 1 78 ? -12.698 1.489 26.200 1.00 87.94 78 LEU A C 1
ATOM 617 O O . LEU A 1 78 ? -12.316 2.218 27.117 1.00 87.94 78 LEU A O 1
ATOM 621 N N . GLN A 1 79 ? -13.937 0.988 26.129 1.00 77.62 79 GLN A N 1
ATOM 622 C CA . GLN A 1 79 ? -14.857 1.105 27.256 1.00 77.62 79 GLN A CA 1
ATOM 623 C C . GLN A 1 79 ? -14.162 0.616 28.538 1.00 77.62 79 GLN A C 1
ATOM 625 O O . GLN A 1 79 ? -13.422 -0.373 28.559 1.00 77.62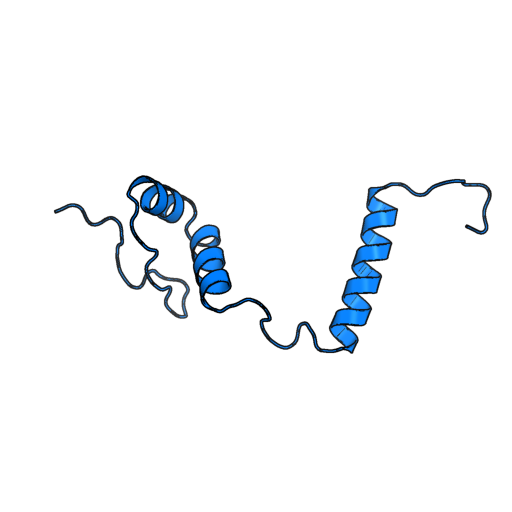 79 GLN A O 1
ATOM 630 N N . VAL A 1 80 ? -14.286 1.438 29.570 1.00 62.19 80 VAL A N 1
ATOM 631 C CA . VAL A 1 80 ? -13.872 1.141 30.935 1.00 62.19 80 VAL A CA 1
ATOM 632 C C . VAL A 1 80 ? -15.192 0.949 31.661 1.00 62.19 80 VAL A C 1
ATOM 634 O O . VAL A 1 80 ? -16.053 1.821 31.524 1.00 62.19 80 VAL A O 1
ATOM 637 N N . ASP A 1 81 ? -15.366 -0.191 32.325 1.00 55.19 81 ASP A N 1
ATOM 638 C CA . ASP A 1 81 ? -16.476 -0.377 33.265 1.00 55.19 81 ASP A CA 1
ATOM 639 C C . ASP A 1 81 ? -16.443 0.697 34.366 1.00 55.19 81 ASP A C 1
ATOM 641 O O . ASP A 1 81 ? -15.322 1.065 34.805 1.00 55.19 81 ASP A O 1
#

Mean predicted aligned error: 4.76 Å

Nearest PDB structures (foldseek):
  7edc-assembly1_A-2  TM=8.736E-01  e=3.713E-06  Escherichia coli
  5vhr-assembly1_G  TM=4.249E-01  e=8.359E+00  Homo sapiens

pLDDT: mean 94.04, std 6.88, range [55.19, 98.81]

Solvent-accessible surface area (backbone atoms only — not comparable to full-atom values): 5188 Å² total; per-residue (Å²): 126,97,61,96,62,94,74,72,60,68,69,58,50,51,47,56,54,52,51,52,52,49,50,55,38,50,78,68,48,63,72,79,51,88,84,63,58,68,69,61,47,52,51,51,49,46,41,70,75,37,48,71,58,43,54,50,26,61,75,69,73,47,75,83,65,58,64,42,98,88,66,46,71,70,57,75,84,73,75,75,133

Foldseek 3Di:
DPDPDPDDDPVVVVVVVVVVVVVVCVVVCVVVDDPDDPVVVQLVLQCVLPVPLNVVCVVVVHDAAGADPVRDGPDRRPDDD

Radius of gyration: 20.51 Å; Cα contacts (8 Å, |Δi|>4): 43; chains: 1; bounding box: 49×20×56 Å